Protein AF-A0A944XMH1-F1 (afdb_monomer)

Foldseek 3Di:
DDQFFAEEEDEDPDDLQQQDPDPPLPVLVVQCVVCVVVRGPWYFYDHPQKTQAISAWFKWFADPQAIEGAADDSRHHPAPLVVLLVVLCVVVVGHYYNHIDGPVCVQQTQWMWIDDPVCRITTHQHYPNRGRNPSDHDDSSVSSSVSSVVVVD

Structure (mmCIF, N/CA/C/O backbone):
data_AF-A0A944XMH1-F1
#
_entry.id   AF-A0A944XMH1-F1
#
loop_
_atom_site.group_PDB
_atom_site.id
_atom_site.type_symbol
_atom_site.label_atom_id
_atom_site.label_alt_id
_atom_site.label_comp_id
_atom_site.label_asym_id
_atom_site.label_entity_id
_atom_site.label_seq_id
_atom_site.pdbx_PDB_ins_code
_atom_site.Cartn_x
_atom_site.Cartn_y
_atom_site.Cartn_z
_atom_site.occupancy
_atom_site.B_iso_or_equiv
_atom_site.auth_seq_id
_atom_site.auth_comp_id
_atom_site.auth_asym_id
_atom_site.auth_atom_id
_atom_site.pdbx_PDB_model_num
ATOM 1 N N . LEU A 1 1 ? -12.361 15.799 2.054 1.00 62.34 1 LEU A N 1
ATOM 2 C CA . LEU A 1 1 ? -11.655 14.613 1.523 1.00 62.34 1 LEU A CA 1
ATOM 3 C C . LEU A 1 1 ? -10.472 15.106 0.711 1.00 62.34 1 LEU A C 1
ATOM 5 O O . LEU A 1 1 ? -10.648 16.052 -0.053 1.00 62.34 1 LEU A O 1
ATOM 9 N N . ILE A 1 2 ? -9.283 14.547 0.923 1.00 80.31 2 ILE A N 1
ATOM 10 C CA . ILE A 1 2 ? -8.093 14.973 0.183 1.00 80.31 2 ILE A CA 1
ATOM 11 C C . ILE A 1 2 ? -8.034 14.255 -1.165 1.00 80.31 2 ILE A C 1
ATOM 13 O O . ILE A 1 2 ? -8.493 13.118 -1.308 1.00 80.31 2 ILE A O 1
ATOM 17 N N . LYS A 1 3 ? -7.462 14.925 -2.167 1.00 81.69 3 LYS A N 1
ATOM 18 C CA . LYS A 1 3 ? -7.120 14.278 -3.432 1.00 81.69 3 LYS A CA 1
ATOM 19 C C . LYS A 1 3 ? -5.919 13.370 -3.165 1.00 81.69 3 LYS A C 1
ATOM 21 O O . LYS A 1 3 ? -4.858 13.864 -2.784 1.00 81.69 3 LYS A O 1
ATOM 26 N N . GLY A 1 4 ? -6.114 12.060 -3.292 1.00 86.25 4 GLY A N 1
ATOM 27 C CA . GLY A 1 4 ? -5.043 11.084 -3.112 1.00 86.25 4 GLY A CA 1
ATOM 28 C C . GLY A 1 4 ? -4.011 11.136 -4.236 1.00 86.25 4 GLY A C 1
ATOM 29 O O . GLY A 1 4 ? -4.062 11.983 -5.134 1.00 86.25 4 GLY A O 1
ATOM 30 N N . LYS A 1 5 ? -3.045 10.224 -4.168 1.00 96.75 5 LYS A N 1
ATOM 31 C CA . LYS A 1 5 ? -2.004 10.070 -5.185 1.00 96.75 5 LYS A CA 1
ATOM 32 C C . LYS A 1 5 ? -2.385 9.022 -6.230 1.00 96.75 5 LYS A C 1
ATOM 34 O O . LYS A 1 5 ? -3.341 8.266 -6.059 1.00 96.75 5 LYS A O 1
ATOM 39 N N . SER A 1 6 ? -1.639 9.001 -7.326 1.00 97.75 6 SER A N 1
ATOM 40 C CA . SER A 1 6 ? -1.740 7.992 -8.379 1.00 97.75 6 SER A CA 1
ATOM 41 C C . SER A 1 6 ? -0.740 6.860 -8.157 1.00 97.75 6 SER A C 1
ATOM 43 O O . SER A 1 6 ? 0.356 7.087 -7.647 1.00 97.75 6 SER A O 1
ATOM 45 N N . ALA A 1 7 ? -1.093 5.657 -8.593 1.00 98.75 7 ALA A N 1
ATOM 46 C CA . ALA A 1 7 ? -0.176 4.538 -8.752 1.00 98.75 7 ALA A CA 1
ATOM 47 C C . ALA A 1 7 ? -0.314 3.924 -10.155 1.00 98.75 7 ALA A C 1
ATOM 49 O O . ALA A 1 7 ? -1.320 4.121 -10.838 1.00 98.75 7 ALA A O 1
ATOM 50 N N . ILE A 1 8 ? 0.684 3.157 -10.574 1.00 98.81 8 ILE A N 1
ATOM 51 C CA . ILE A 1 8 ? 0.584 2.223 -11.705 1.00 98.81 8 ILE A CA 1
ATOM 52 C C . ILE A 1 8 ? 0.683 0.789 -11.185 1.00 98.81 8 ILE A C 1
ATOM 54 O O . ILE A 1 8 ? 1.149 0.578 -10.066 1.00 98.81 8 ILE A O 1
ATOM 58 N N . THR A 1 9 ? 0.261 -0.206 -11.965 1.00 98.88 9 THR A N 1
ATOM 59 C CA . THR A 1 9 ? 0.447 -1.620 -11.604 1.00 98.88 9 THR A CA 1
ATOM 60 C C . THR A 1 9 ? 1.425 -2.333 -12.518 1.00 98.88 9 THR A C 1
ATOM 62 O O . THR A 1 9 ? 1.397 -2.150 -13.734 1.00 98.88 9 THR A O 1
ATOM 65 N N . ARG A 1 10 ? 2.276 -3.196 -11.959 1.00 98.75 10 ARG A N 1
ATOM 66 C CA . ARG A 1 10 ? 3.202 -4.033 -12.736 1.00 98.75 10 ARG A CA 1
ATOM 67 C C . ARG A 1 10 ? 3.312 -5.437 -12.162 1.00 98.75 10 ARG A C 1
ATOM 69 O O . ARG A 1 10 ? 3.117 -5.657 -10.969 1.00 98.75 10 ARG A O 1
ATOM 76 N N . GLU A 1 11 ? 3.642 -6.390 -13.024 1.00 98.50 11 GLU A N 1
ATOM 77 C CA . GLU A 1 11 ? 3.977 -7.739 -12.581 1.00 98.50 11 GLU A CA 1
ATOM 78 C C . GLU A 1 11 ? 5.277 -7.723 -11.763 1.00 98.50 11 GLU A C 1
ATOM 80 O O . GLU A 1 11 ? 6.219 -7.029 -12.138 1.00 98.50 11 GLU A O 1
ATOM 85 N N . ASP A 1 12 ? 5.323 -8.465 -10.654 1.00 98.38 12 ASP A N 1
ATOM 86 C CA . ASP A 1 12 ? 6.408 -8.493 -9.669 1.00 98.38 12 ASP A CA 1
ATOM 87 C C . ASP A 1 12 ? 7.556 -9.428 -10.090 1.00 98.38 12 ASP A C 1
ATOM 89 O O . ASP A 1 12 ? 7.539 -10.637 -9.813 1.00 98.38 12 ASP A O 1
ATOM 93 N N . ILE A 1 13 ? 8.593 -8.848 -10.696 1.00 97.62 13 ILE A N 1
ATOM 94 C CA . ILE A 1 13 ? 9.808 -9.538 -11.155 1.00 97.62 13 ILE A CA 1
ATOM 95 C C . ILE A 1 13 ? 10.874 -9.670 -10.058 1.00 97.62 13 ILE A C 1
ATOM 97 O O . ILE A 1 13 ? 11.968 -10.178 -10.313 1.00 97.62 13 ILE A O 1
ATOM 101 N N . ARG A 1 14 ? 10.608 -9.188 -8.835 1.00 98.06 14 ARG A N 1
ATOM 102 C CA . ARG A 1 14 ? 11.578 -9.256 -7.734 1.00 98.06 14 ARG A CA 1
ATOM 103 C C . ARG A 1 14 ? 11.795 -10.704 -7.303 1.00 98.06 14 ARG A C 1
ATOM 105 O O . ARG A 1 14 ? 10.930 -11.570 -7.443 1.00 98.06 14 ARG A O 1
ATOM 112 N N . TRP A 1 15 ? 12.946 -10.957 -6.694 1.00 95.56 15 TRP A N 1
ATOM 113 C CA . TRP A 1 15 ? 13.273 -12.245 -6.083 1.00 95.56 15 TRP A CA 1
ATOM 114 C C . TRP A 1 15 ? 12.252 -12.705 -5.017 1.00 95.56 15 TRP A C 1
ATOM 116 O O . TRP A 1 15 ? 11.459 -11.925 -4.495 1.00 95.56 15 TRP A O 1
ATOM 126 N N . LEU A 1 16 ? 12.294 -13.985 -4.635 1.00 94.94 16 LEU A N 1
ATOM 127 C CA . LEU A 1 16 ? 11.353 -14.599 -3.678 1.00 94.94 16 LEU A CA 1
ATOM 128 C C . LEU A 1 16 ? 11.749 -14.410 -2.196 1.00 94.94 16 LEU A C 1
ATOM 130 O O . LEU A 1 16 ? 11.485 -15.278 -1.361 1.00 94.94 16 LEU A O 1
ATOM 134 N N . LYS A 1 17 ? 12.447 -13.315 -1.873 1.00 96.00 17 LYS A N 1
ATOM 135 C CA . LYS A 1 17 ? 12.956 -12.993 -0.524 1.00 96.00 17 LYS A CA 1
ATOM 136 C C . LYS A 1 17 ? 12.655 -11.540 -0.132 1.00 96.00 17 LYS A C 1
ATOM 138 O O . LYS A 1 17 ? 13.434 -10.913 0.583 1.00 96.00 17 LYS A O 1
ATOM 143 N N . SER A 1 18 ? 11.524 -10.999 -0.588 1.00 96.25 18 SER A N 1
ATOM 144 C CA . SER A 1 18 ? 11.082 -9.621 -0.302 1.00 96.25 18 SER A CA 1
ATOM 145 C C . SER A 1 18 ? 10.840 -9.355 1.189 1.00 96.25 18 SER A C 1
ATOM 147 O O . SER A 1 18 ? 10.845 -8.207 1.620 1.00 96.25 18 SER A O 1
ATOM 149 N N . ASN A 1 19 ? 10.708 -10.404 2.004 1.00 96.88 19 ASN A N 1
ATOM 150 C CA . ASN A 1 19 ? 10.660 -10.294 3.461 1.00 96.88 19 ASN A CA 1
ATOM 151 C C . ASN A 1 19 ? 11.987 -9.857 4.104 1.00 96.88 19 ASN A C 1
ATOM 153 O O . ASN A 1 19 ? 11.999 -9.510 5.285 1.00 96.88 19 ASN A O 1
ATOM 157 N N . THR A 1 20 ? 13.088 -9.862 3.352 1.00 97.25 20 THR A N 1
ATOM 158 C CA . THR A 1 20 ? 14.388 -9.353 3.792 1.00 97.25 20 THR A CA 1
ATOM 159 C C . THR A 1 20 ? 14.614 -7.958 3.224 1.00 97.25 20 THR A C 1
ATOM 161 O O . THR A 1 20 ? 14.623 -7.762 2.008 1.00 97.25 20 THR A O 1
ATOM 164 N N . LYS A 1 21 ? 14.890 -6.981 4.095 1.00 96.19 21 LYS A N 1
ATOM 165 C CA . LYS A 1 21 ? 15.264 -5.623 3.678 1.00 96.19 21 LYS A CA 1
ATOM 166 C C . LYS A 1 21 ? 16.721 -5.589 3.192 1.00 96.19 21 LYS A C 1
ATOM 168 O O . LYS A 1 21 ? 17.617 -5.180 3.923 1.00 96.19 21 LYS A O 1
ATOM 173 N N . ALA A 1 22 ? 16.953 -6.073 1.976 1.00 96.94 22 ALA A N 1
ATOM 174 C CA . ALA A 1 22 ? 18.268 -6.117 1.340 1.00 96.94 22 ALA A CA 1
ATOM 175 C C . ALA A 1 22 ? 18.558 -4.859 0.501 1.00 96.94 22 ALA A C 1
ATOM 177 O O . ALA A 1 22 ? 17.659 -4.080 0.186 1.00 96.94 22 ALA A O 1
ATOM 178 N N . THR A 1 23 ? 19.819 -4.689 0.099 1.00 97.50 23 THR A N 1
ATOM 179 C CA . THR A 1 23 ? 20.272 -3.625 -0.816 1.00 97.50 23 THR A CA 1
ATOM 180 C C . THR A 1 23 ? 20.245 -4.037 -2.293 1.00 97.50 23 THR A C 1
ATOM 182 O O . THR A 1 23 ? 20.500 -3.208 -3.163 1.00 97.50 23 THR A O 1
ATOM 185 N N . SER A 1 24 ? 19.885 -5.287 -2.605 1.00 97.00 24 SER A N 1
ATOM 186 C CA . SER A 1 24 ? 19.662 -5.795 -3.968 1.00 97.00 24 SER A CA 1
ATOM 187 C C . SER A 1 24 ? 18.357 -5.249 -4.574 1.00 97.00 24 SER A C 1
ATOM 189 O O . SER A 1 24 ? 17.419 -5.995 -4.839 1.00 97.00 24 SER A O 1
ATOM 191 N N . LEU A 1 25 ? 18.285 -3.930 -4.763 1.00 97.75 25 LEU A N 1
ATOM 192 C CA . LEU A 1 25 ? 17.054 -3.180 -5.046 1.00 97.75 25 LEU A CA 1
ATOM 193 C C . LEU A 1 25 ? 16.844 -2.832 -6.527 1.00 97.75 25 LEU A C 1
ATOM 195 O O . LEU A 1 25 ? 15.991 -2.004 -6.822 1.00 97.75 25 LEU A O 1
ATOM 199 N N . LEU A 1 26 ? 17.574 -3.446 -7.468 1.00 98.38 26 LEU A N 1
ATOM 200 C CA . LEU A 1 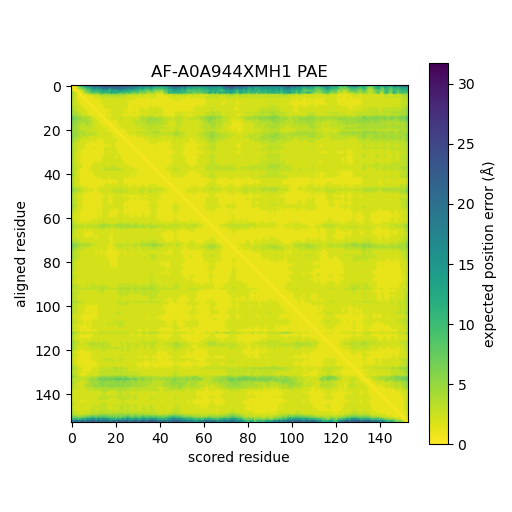26 ? 17.498 -3.084 -8.895 1.00 98.38 26 LEU A CA 1
ATOM 201 C C . LEU A 1 26 ? 16.055 -3.068 -9.425 1.00 98.38 26 LEU A C 1
ATOM 203 O O . LEU A 1 26 ? 15.625 -2.072 -9.997 1.00 98.38 26 LEU A O 1
ATOM 207 N N . ALA A 1 27 ? 15.289 -4.136 -9.186 1.00 98.19 27 ALA A N 1
ATOM 208 C CA . ALA A 1 27 ? 13.893 -4.205 -9.615 1.00 98.19 27 ALA A CA 1
ATOM 209 C C . ALA A 1 27 ? 13.023 -3.130 -8.934 1.00 98.19 27 ALA A C 1
ATOM 211 O O . ALA A 1 27 ? 12.245 -2.461 -9.605 1.00 98.19 27 ALA A O 1
ATOM 212 N N . ASN A 1 28 ? 13.198 -2.890 -7.628 1.00 98.69 28 ASN A N 1
ATOM 213 C CA . ASN A 1 28 ? 12.503 -1.811 -6.917 1.00 98.69 28 ASN A CA 1
ATOM 214 C C . ASN A 1 28 ? 12.820 -0.431 -7.522 1.00 98.69 28 ASN A C 1
ATOM 216 O O . ASN A 1 28 ? 11.921 0.388 -7.683 1.00 98.69 28 ASN A O 1
ATOM 220 N N . THR A 1 29 ? 14.082 -0.181 -7.884 1.00 98.50 29 THR A N 1
ATOM 221 C CA . THR A 1 29 ? 14.519 1.068 -8.520 1.00 98.50 29 THR A CA 1
ATOM 222 C C . THR A 1 29 ? 13.913 1.245 -9.910 1.00 98.50 29 THR A C 1
ATOM 224 O O . THR A 1 29 ? 13.471 2.347 -10.220 1.00 98.50 29 THR A O 1
ATOM 227 N N . LEU A 1 30 ? 13.836 0.183 -10.720 1.00 98.75 30 LEU A N 1
ATOM 228 C CA . LEU A 1 30 ? 13.173 0.228 -12.030 1.00 98.75 30 LEU A CA 1
ATOM 229 C C . LEU A 1 30 ? 11.693 0.609 -11.892 1.00 98.75 30 LEU A C 1
ATOM 231 O O . LEU A 1 30 ? 11.229 1.514 -12.577 1.00 98.75 30 LEU A O 1
ATOM 235 N N . TYR A 1 31 ? 10.978 -0.001 -10.945 1.00 98.75 31 TYR A N 1
ATOM 236 C CA . TYR A 1 31 ? 9.578 0.340 -10.687 1.00 98.75 31 TYR A CA 1
ATOM 237 C C . TYR A 1 31 ? 9.379 1.768 -10.180 1.00 98.75 31 TYR A C 1
ATOM 239 O O . TYR A 1 31 ? 8.415 2.423 -10.572 1.00 98.75 31 TYR A O 1
ATOM 247 N N . ALA A 1 32 ? 10.265 2.259 -9.311 1.00 98.56 32 ALA A N 1
ATOM 248 C CA . ALA A 1 32 ? 10.199 3.634 -8.823 1.00 98.56 32 ALA A CA 1
ATOM 249 C C . ALA A 1 32 ? 10.466 4.649 -9.949 1.00 98.56 32 ALA A C 1
ATOM 251 O O . ALA A 1 32 ? 9.827 5.701 -10.003 1.00 98.56 32 ALA A O 1
ATOM 252 N N . GLN A 1 33 ? 11.390 4.327 -10.858 1.00 98.75 33 GLN A N 1
ATOM 253 C CA . GLN A 1 33 ? 11.662 5.137 -12.042 1.00 98.75 33 GLN A CA 1
ATOM 254 C C . GLN A 1 33 ? 10.453 5.161 -12.986 1.00 98.75 33 GLN A C 1
ATOM 256 O O . GLN A 1 33 ? 10.039 6.236 -13.410 1.00 98.75 33 GLN A O 1
ATOM 261 N N . GLU A 1 34 ? 9.837 4.008 -13.247 1.00 98.69 34 GLU A N 1
ATOM 262 C CA . GLU A 1 34 ? 8.661 3.913 -14.115 1.00 98.69 34 GLU A CA 1
ATOM 263 C C . GLU A 1 34 ? 7.443 4.660 -13.542 1.00 98.69 34 GLU A C 1
ATOM 265 O O . GLU A 1 34 ? 6.738 5.361 -14.275 1.00 98.69 34 GLU A O 1
ATOM 270 N N . ALA A 1 35 ? 7.222 4.583 -12.222 1.00 98.62 35 ALA A N 1
ATOM 271 C CA . ALA A 1 35 ? 6.202 5.386 -11.547 1.00 98.62 35 ALA A CA 1
ATOM 272 C C . ALA A 1 35 ? 6.444 6.881 -11.786 1.00 98.62 35 ALA A C 1
ATOM 274 O O . ALA A 1 35 ? 5.536 7.599 -12.201 1.00 98.62 35 ALA A O 1
ATOM 275 N N . LYS A 1 36 ? 7.687 7.342 -11.600 1.00 98.31 36 LYS A N 1
ATOM 276 C CA . LYS A 1 36 ? 8.068 8.741 -11.814 1.00 98.31 36 LYS A CA 1
ATOM 277 C C . LYS A 1 36 ? 7.824 9.191 -13.255 1.00 98.31 36 LYS A C 1
ATOM 279 O O . LYS A 1 36 ? 7.266 10.265 -13.463 1.00 98.31 36 LYS A O 1
ATOM 284 N N . GLU A 1 37 ? 8.213 8.382 -14.235 1.00 98.50 37 GLU A N 1
ATOM 285 C CA . GLU A 1 37 ? 7.987 8.655 -15.663 1.00 98.50 37 GLU A CA 1
ATOM 286 C C . GLU A 1 37 ? 6.493 8.704 -16.014 1.00 98.50 37 GLU A C 1
ATOM 288 O O . GLU A 1 37 ? 6.079 9.494 -16.861 1.00 98.50 37 GLU A O 1
ATOM 293 N N . SER A 1 38 ? 5.673 7.936 -15.295 1.00 97.81 38 SER A N 1
ATOM 294 C CA . SER A 1 38 ? 4.212 7.907 -15.436 1.00 97.81 38 SER A CA 1
ATOM 295 C C . SER A 1 38 ? 3.484 8.961 -14.585 1.00 97.81 38 SER A C 1
ATOM 297 O O . SER A 1 38 ? 2.2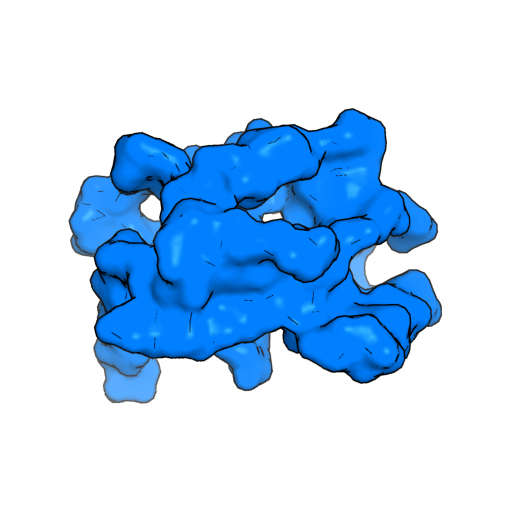56 8.958 -14.527 1.00 97.81 38 SER A O 1
ATOM 299 N N . ASN A 1 39 ? 4.203 9.865 -13.904 1.00 97.25 39 ASN A N 1
ATOM 300 C CA . ASN A 1 39 ? 3.639 10.812 -12.926 1.00 97.25 39 ASN A CA 1
ATOM 301 C C . ASN A 1 39 ? 2.788 10.128 -11.832 1.00 97.25 39 ASN A C 1
ATOM 303 O O . ASN A 1 39 ? 1.759 10.649 -11.388 1.00 97.25 39 ASN A O 1
ATOM 307 N N . ALA A 1 40 ? 3.218 8.944 -11.409 1.00 98.31 40 ALA A N 1
ATOM 308 C CA . ALA A 1 40 ? 2.655 8.174 -10.315 1.00 98.31 40 ALA A CA 1
ATOM 309 C C . ALA A 1 40 ? 3.549 8.253 -9.071 1.00 98.31 40 ALA A C 1
ATOM 311 O O . ALA A 1 40 ? 4.768 8.392 -9.152 1.00 98.31 40 ALA A O 1
ATOM 312 N N . GLU A 1 41 ? 2.926 8.163 -7.901 1.00 98.12 41 GLU A N 1
ATOM 313 C CA . GLU A 1 41 ? 3.619 8.113 -6.613 1.00 98.12 41 GLU A CA 1
ATOM 314 C C . GLU A 1 41 ? 4.252 6.740 -6.366 1.00 98.12 41 GLU A C 1
ATOM 316 O O . GLU A 1 41 ? 5.271 6.644 -5.680 1.00 98.12 41 GLU A O 1
ATOM 321 N N . GLU A 1 42 ? 3.640 5.682 -6.908 1.00 98.38 42 GLU A N 1
ATOM 322 C CA . GLU A 1 42 ? 4.058 4.307 -6.668 1.00 98.38 42 GLU A CA 1
ATOM 323 C C . GLU A 1 42 ? 3.725 3.342 -7.824 1.00 98.38 42 GLU A C 1
ATOM 325 O O . GLU A 1 42 ? 2.804 3.582 -8.603 1.00 98.38 42 GLU A O 1
ATOM 330 N N . THR A 1 43 ? 4.433 2.212 -7.883 1.00 98.88 43 THR A N 1
ATOM 331 C CA . THR A 1 43 ? 4.110 1.028 -8.683 1.00 98.88 43 THR A CA 1
ATOM 332 C C . THR A 1 43 ? 3.657 -0.143 -7.799 1.00 98.88 43 THR A C 1
ATOM 334 O O . THR A 1 43 ? 4.471 -0.876 -7.231 1.00 98.88 43 THR A O 1
ATOM 337 N N . ILE A 1 44 ? 2.346 -0.383 -7.745 1.00 98.88 44 ILE A N 1
ATOM 338 C CA . ILE A 1 44 ? 1.749 -1.526 -7.044 1.00 98.88 44 ILE A CA 1
ATOM 339 C C . ILE A 1 44 ? 2.052 -2.820 -7.808 1.00 98.88 44 ILE A C 1
ATOM 341 O O . ILE A 1 44 ? 1.760 -2.955 -8.997 1.00 98.88 44 ILE A O 1
ATOM 345 N N . LEU A 1 45 ? 2.621 -3.798 -7.112 1.00 98.88 45 LEU A N 1
ATOM 346 C CA . LEU A 1 45 ? 3.106 -5.034 -7.707 1.00 98.88 45 LEU A CA 1
ATOM 347 C C . LEU A 1 45 ? 2.114 -6.178 -7.518 1.00 98.88 45 LEU A C 1
ATOM 349 O O . LEU A 1 45 ? 1.444 -6.296 -6.489 1.00 98.88 45 LEU A O 1
ATOM 353 N N . TYR A 1 46 ? 2.045 -7.057 -8.513 1.00 98.75 46 TYR A N 1
ATOM 354 C CA . TYR A 1 46 ? 1.260 -8.283 -8.438 1.00 98.75 46 TYR A CA 1
ATOM 355 C C . TYR A 1 46 ? 2.008 -9.475 -9.034 1.00 98.75 46 TYR A C 1
ATOM 357 O O . TYR A 1 46 ? 2.798 -9.339 -9.958 1.00 98.75 46 TYR A O 1
ATOM 365 N N . ARG A 1 47 ? 1.727 -10.681 -8.544 1.00 97.88 47 ARG A N 1
ATOM 366 C CA . ARG A 1 47 ? 2.264 -11.942 -9.067 1.00 97.88 47 ARG A CA 1
ATOM 367 C C . ARG A 1 47 ? 1.130 -12.934 -9.249 1.00 97.88 47 ARG A C 1
ATOM 369 O O . ARG A 1 47 ? 0.370 -13.163 -8.312 1.00 97.88 47 ARG A O 1
ATOM 376 N N . ASN A 1 48 ? 1.011 -13.526 -10.438 1.00 96.44 48 ASN A N 1
ATOM 377 C CA . ASN A 1 48 ? -0.091 -14.437 -10.780 1.00 96.44 48 ASN A CA 1
ATOM 378 C C . ASN A 1 48 ? -1.474 -13.827 -10.464 1.00 96.44 48 ASN A C 1
ATOM 380 O O . ASN A 1 48 ? -2.335 -14.476 -9.878 1.00 96.44 48 ASN A O 1
ATOM 384 N N . GLY A 1 49 ? -1.648 -12.537 -10.770 1.00 97.88 49 GLY A N 1
ATOM 385 C CA . GLY A 1 49 ? -2.881 -11.789 -10.501 1.00 97.88 49 GLY A CA 1
ATOM 386 C C . GLY A 1 49 ? -3.133 -11.412 -9.034 1.00 97.88 49 GLY A C 1
ATOM 387 O O . GLY A 1 49 ? -4.114 -10.721 -8.772 1.00 97.88 49 GLY A O 1
ATOM 388 N N . ILE A 1 50 ? -2.271 -11.808 -8.091 1.00 98.69 50 ILE A N 1
ATOM 389 C CA . ILE A 1 50 ? -2.370 -11.472 -6.662 1.00 98.69 50 ILE A CA 1
ATOM 390 C C . ILE A 1 50 ? -1.467 -10.288 -6.337 1.00 98.69 50 ILE A C 1
ATOM 392 O O . ILE A 1 50 ? -0.273 -10.333 -6.626 1.00 98.69 50 ILE A O 1
ATOM 396 N N . VAL A 1 51 ? -2.013 -9.253 -5.702 1.00 98.81 51 VAL A N 1
ATOM 397 C CA . VAL A 1 51 ? -1.240 -8.085 -5.260 1.00 98.81 51 VAL A CA 1
ATOM 398 C C . VAL A 1 51 ? -0.299 -8.490 -4.131 1.00 98.81 51 VAL A C 1
ATOM 400 O O . VAL A 1 51 ? -0.729 -9.141 -3.183 1.00 98.81 51 VAL A O 1
ATOM 403 N N . THR A 1 52 ? 0.977 -8.113 -4.220 1.00 98.69 52 THR A N 1
ATOM 404 C CA . THR A 1 52 ? 1.969 -8.347 -3.161 1.00 98.69 52 THR A CA 1
ATOM 405 C C . THR A 1 52 ? 2.125 -7.088 -2.311 1.00 98.69 52 THR A C 1
ATOM 407 O O . THR A 1 52 ? 1.519 -6.956 -1.250 1.00 98.69 52 THR A O 1
ATOM 410 N N . GLU A 1 53 ? 2.925 -6.144 -2.787 1.00 98.69 53 GLU A N 1
ATOM 411 C CA . GLU A 1 53 ? 3.170 -4.842 -2.180 1.00 98.69 53 GLU A CA 1
ATOM 412 C C . GLU A 1 53 ? 3.542 -3.830 -3.273 1.00 98.69 53 GLU A C 1
ATOM 414 O O . GLU A 1 53 ? 3.439 -4.113 -4.459 1.00 98.69 53 GLU A O 1
ATOM 419 N N . ALA A 1 54 ? 3.960 -2.641 -2.879 1.00 98.75 54 ALA A N 1
ATOM 420 C CA . ALA A 1 54 ? 4.421 -1.576 -3.751 1.00 98.75 54 ALA A CA 1
ATOM 421 C C . ALA A 1 54 ? 5.966 -1.622 -3.878 1.00 98.75 54 ALA A C 1
ATOM 423 O O . ALA A 1 54 ? 6.639 -2.287 -3.086 1.00 98.75 54 ALA A O 1
ATOM 424 N N . SER A 1 55 ? 6.574 -0.897 -4.822 1.00 98.50 55 SER A N 1
ATOM 425 C CA . SER A 1 55 ? 8.036 -0.865 -5.025 1.00 98.50 55 SER A CA 1
ATOM 426 C C . SER A 1 55 ? 8.816 -0.530 -3.744 1.00 98.50 55 SER A C 1
ATOM 428 O O . SER A 1 55 ? 9.920 -1.038 -3.526 1.00 98.50 55 SER A O 1
ATOM 430 N N . SER A 1 56 ? 8.232 0.304 -2.876 1.00 98.44 56 SER A N 1
ATOM 431 C CA . SER A 1 56 ? 8.839 0.778 -1.626 1.00 98.44 56 SER A CA 1
ATOM 432 C C . SER A 1 56 ? 7.835 0.951 -0.477 1.00 98.44 56 SER A C 1
ATOM 434 O O . SER A 1 56 ? 8.083 1.710 0.463 1.00 98.44 56 SER A O 1
ATOM 436 N N . SER A 1 57 ? 6.664 0.315 -0.545 1.00 98.81 57 SER A N 1
ATOM 437 C CA . SER A 1 57 ? 5.572 0.491 0.430 1.00 98.81 57 SER A CA 1
ATOM 438 C C . SER A 1 57 ? 4.715 -0.772 0.531 1.00 98.81 57 SER A C 1
ATOM 440 O O . SER A 1 57 ? 4.689 -1.566 -0.400 1.00 98.81 57 SER A O 1
ATOM 442 N N . ASN A 1 58 ? 3.995 -0.971 1.635 1.00 98.88 58 ASN A N 1
ATOM 443 C CA . ASN A 1 58 ? 2.943 -1.995 1.697 1.00 98.88 58 ASN A CA 1
ATOM 444 C C . ASN A 1 58 ? 1.631 -1.448 1.123 1.00 98.88 58 ASN A C 1
ATOM 446 O O . ASN A 1 58 ? 1.449 -0.234 1.102 1.00 98.88 58 ASN A O 1
ATOM 450 N N . VAL A 1 59 ? 0.735 -2.334 0.681 1.00 98.88 59 VAL A N 1
ATOM 451 C CA . VAL A 1 59 ? -0.553 -1.979 0.061 1.00 98.88 59 VAL A CA 1
ATOM 452 C C . VAL A 1 59 ? -1.705 -2.463 0.937 1.00 98.88 59 VAL A C 1
ATOM 454 O O . VAL A 1 59 ? -1.663 -3.566 1.493 1.00 98.88 59 VAL A O 1
ATOM 457 N N . PHE A 1 60 ? -2.728 -1.625 1.036 1.00 98.94 60 PHE A N 1
ATOM 458 C CA . PHE A 1 60 ? -3.983 -1.883 1.722 1.00 98.94 60 PHE A CA 1
ATOM 459 C C . PHE A 1 60 ? -5.149 -1.587 0.786 1.00 98.94 60 PHE A C 1
ATOM 461 O O . PHE A 1 60 ? -5.073 -0.648 -0.010 1.00 98.94 60 PHE A O 1
ATOM 468 N N . ILE A 1 61 ? -6.233 -2.346 0.924 1.00 98.88 61 ILE A N 1
ATOM 469 C CA . ILE A 1 61 ? -7.522 -2.018 0.311 1.00 98.88 61 ILE A CA 1
ATOM 470 C C . ILE A 1 61 ? -8.614 -2.028 1.374 1.00 98.88 61 ILE A C 1
ATOM 472 O O . ILE A 1 61 ? -8.553 -2.813 2.319 1.00 98.88 61 ILE A O 1
ATOM 476 N N . VAL A 1 62 ? -9.626 -1.187 1.206 1.00 98.81 62 VAL A N 1
ATOM 477 C CA . VAL A 1 62 ? -10.876 -1.270 1.963 1.00 98.81 62 VAL A CA 1
ATOM 478 C C . VAL A 1 62 ? -11.957 -1.793 1.044 1.00 98.81 62 VAL A C 1
ATOM 480 O O . VAL A 1 62 ? -12.128 -1.292 -0.070 1.00 98.81 62 VAL A O 1
ATOM 483 N N . LYS A 1 63 ? -12.703 -2.780 1.529 1.00 98.25 63 LYS A N 1
ATOM 484 C CA . LYS A 1 63 ? -13.927 -3.235 0.884 1.00 98.25 63 LYS A CA 1
ATOM 485 C C . LYS A 1 63 ? -14.979 -3.518 1.940 1.00 98.25 63 LYS A C 1
ATOM 487 O O . LYS A 1 63 ? -14.700 -4.263 2.877 1.00 98.25 63 LYS A O 1
ATOM 492 N N . GLU A 1 64 ? -16.154 -2.908 1.801 1.00 96.88 64 GLU A N 1
ATOM 493 C CA . GLU A 1 64 ? -17.293 -3.103 2.710 1.00 96.88 64 GLU A CA 1
ATOM 494 C C . GLU A 1 64 ? -16.905 -2.886 4.187 1.00 96.88 64 GLU A C 1
ATOM 496 O O . GLU A 1 64 ? -17.181 -3.707 5.056 1.00 96.88 64 GLU A O 1
ATOM 501 N N . ASN A 1 65 ? -16.223 -1.769 4.471 1.00 97.00 65 ASN A N 1
ATOM 502 C CA . ASN A 1 65 ? -15.711 -1.383 5.799 1.00 97.00 65 ASN A CA 1
ATOM 503 C C . ASN A 1 65 ? -14.662 -2.327 6.424 1.00 97.00 65 ASN A C 1
ATOM 505 O O . ASN A 1 65 ? -14.257 -2.104 7.566 1.00 97.00 65 ASN A O 1
ATOM 509 N N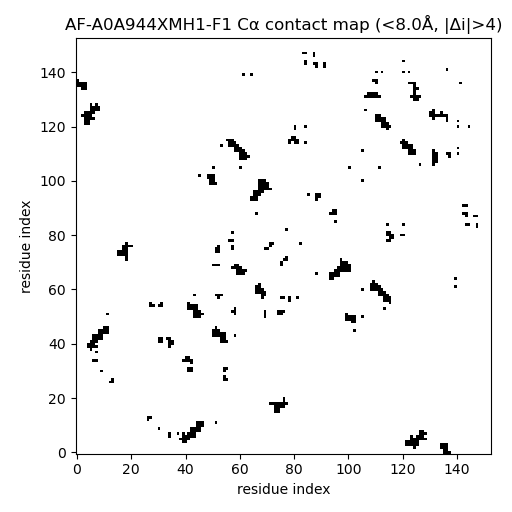 . CYS A 1 66 ? -14.179 -3.337 5.698 1.00 98.62 66 CYS A N 1
ATOM 510 C CA . CYS A 1 66 ? -13.087 -4.202 6.135 1.00 98.62 66 CYS A CA 1
ATOM 511 C C . CYS A 1 66 ? -11.771 -3.800 5.451 1.00 98.62 66 CYS A C 1
ATOM 513 O O . CYS A 1 66 ? -11.729 -3.552 4.243 1.00 98.62 66 CYS A O 1
ATOM 515 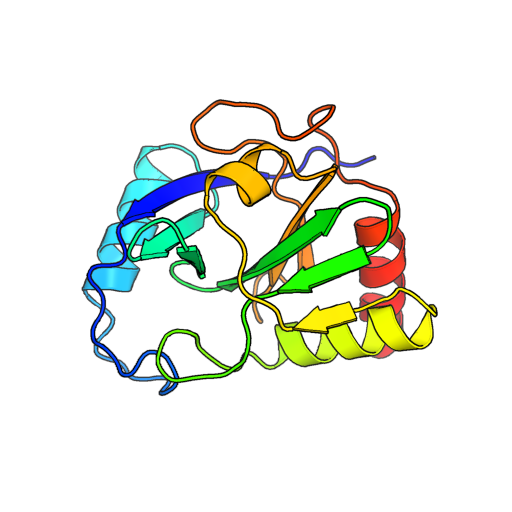N N . LEU A 1 67 ? -10.694 -3.729 6.237 1.00 98.81 67 LEU A N 1
ATOM 516 C CA . LEU A 1 67 ? -9.342 -3.429 5.780 1.00 98.81 67 LEU A CA 1
ATOM 517 C C . LEU A 1 67 ? -8.599 -4.723 5.440 1.00 98.81 67 LEU A C 1
ATOM 519 O O . LEU A 1 67 ? -8.378 -5.569 6.305 1.00 98.81 67 LEU A O 1
ATOM 523 N N . TYR A 1 68 ? -8.128 -4.838 4.204 1.00 98.88 68 TYR A N 1
ATOM 524 C CA . TYR A 1 68 ? -7.349 -5.973 3.724 1.00 98.88 68 TYR A CA 1
ATOM 525 C C . TYR A 1 68 ? -5.906 -5.562 3.438 1.00 98.88 68 TYR A C 1
ATOM 527 O O . TYR A 1 68 ? -5.636 -4.480 2.913 1.00 98.88 68 TYR A O 1
ATOM 535 N N . THR A 1 69 ? -4.959 -6.445 3.737 1.00 98.88 69 THR A N 1
ATOM 536 C CA . THR A 1 69 ? -3.560 -6.313 3.308 1.00 98.88 69 THR A CA 1
ATOM 537 C C . THR A 1 69 ? -2.931 -7.690 3.135 1.00 98.88 69 THR A C 1
ATOM 539 O O . THR A 1 69 ? -3.294 -8.629 3.839 1.00 98.88 69 THR A O 1
ATOM 542 N N . HIS A 1 70 ? -1.967 -7.829 2.224 1.00 98.75 70 HIS A N 1
ATOM 543 C CA . HIS A 1 70 ? -1.343 -9.124 1.964 1.00 98.75 70 HIS A CA 1
ATOM 544 C C . HIS A 1 70 ? -0.703 -9.695 3.255 1.00 98.75 70 HIS A C 1
ATOM 546 O O . HIS A 1 70 ? -0.064 -8.946 4.010 1.00 98.75 70 HIS A O 1
ATOM 552 N N . PRO A 1 71 ? -0.829 -11.011 3.532 1.00 98.50 71 PRO A N 1
ATOM 553 C CA . PRO A 1 71 ? -0.212 -11.638 4.698 1.00 98.50 71 PRO A CA 1
ATOM 554 C C . PRO A 1 71 ? 1.312 -11.532 4.656 1.00 98.50 71 PRO A C 1
ATOM 556 O O . PRO A 1 71 ? 1.932 -11.607 3.589 1.00 98.50 71 PRO A O 1
ATOM 559 N N . LYS A 1 72 ? 1.940 -11.421 5.830 1.00 98.25 72 LYS A N 1
ATOM 560 C CA . LYS A 1 72 ? 3.401 -11.505 5.942 1.00 98.25 72 LYS A CA 1
ATOM 561 C C . LYS A 1 72 ? 3.894 -12.844 5.395 1.00 98.25 72 LYS A C 1
ATOM 563 O O . LYS A 1 72 ? 3.296 -13.894 5.612 1.00 98.25 72 LYS A O 1
ATOM 568 N N . GLY A 1 73 ? 5.006 -12.799 4.678 1.00 96.06 73 GLY A N 1
ATOM 569 C CA . GLY A 1 73 ? 5.581 -13.959 4.015 1.00 96.06 73 GLY A CA 1
ATOM 570 C C . GLY A 1 73 ? 6.664 -13.530 3.031 1.00 96.06 73 GLY A C 1
ATOM 571 O O . GLY A 1 73 ? 6.968 -12.345 2.948 1.00 96.06 73 GLY A O 1
ATOM 572 N N . PRO A 1 74 ? 7.233 -14.457 2.247 1.00 96.06 74 PRO A N 1
ATOM 573 C CA . PRO A 1 74 ? 8.398 -14.185 1.399 1.00 96.06 74 PRO A CA 1
ATOM 574 C C . PRO A 1 74 ? 8.171 -13.139 0.293 1.00 96.06 74 PRO A C 1
ATOM 576 O O . PRO A 1 74 ? 9.138 -12.639 -0.274 1.00 96.06 74 PRO A O 1
ATOM 579 N N . ASN A 1 75 ? 6.914 -12.811 -0.021 1.00 96.12 75 ASN A N 1
ATOM 580 C CA . ASN A 1 75 ? 6.550 -11.933 -1.136 1.00 96.12 75 ASN A CA 1
ATOM 581 C C . ASN A 1 75 ? 6.385 -10.456 -0.753 1.00 96.12 75 ASN A C 1
ATOM 583 O O . ASN A 1 75 ? 6.259 -9.631 -1.653 1.00 96.12 75 ASN A O 1
ATOM 587 N N . ILE A 1 76 ? 6.386 -10.120 0.541 1.00 98.38 76 ILE A N 1
ATOM 588 C CA . ILE A 1 76 ? 6.256 -8.734 1.007 1.00 98.38 76 ILE A CA 1
ATOM 589 C C . ILE A 1 76 ? 7.245 -8.441 2.129 1.00 98.38 76 ILE A C 1
ATOM 591 O O . ILE A 1 76 ? 7.597 -9.336 2.903 1.00 98.38 76 ILE A O 1
ATOM 595 N N . LEU A 1 77 ? 7.638 -7.181 2.272 1.00 98.62 77 LEU A N 1
ATOM 596 C CA . LEU A 1 77 ? 8.386 -6.729 3.432 1.00 98.62 77 LEU A CA 1
ATOM 597 C C . LEU A 1 77 ? 7.432 -6.557 4.632 1.00 98.62 77 LEU A C 1
ATOM 599 O O . LEU A 1 77 ? 6.402 -5.891 4.492 1.00 98.62 77 LEU A O 1
ATOM 603 N N . PRO A 1 78 ? 7.747 -7.094 5.829 1.00 98.06 78 PRO A N 1
ATOM 604 C CA . PRO A 1 78 ? 6.955 -6.852 7.036 1.00 98.06 78 PRO A CA 1
ATOM 605 C C . PRO A 1 78 ? 7.205 -5.426 7.560 1.00 98.06 78 PRO A C 1
ATOM 607 O O . PRO A 1 78 ? 7.993 -5.215 8.479 1.00 98.06 78 PRO A O 1
ATOM 610 N N . GLY A 1 79 ? 6.589 -4.427 6.923 1.00 98.44 79 GLY A N 1
ATOM 611 C CA . GLY A 1 79 ? 6.812 -3.017 7.231 1.00 98.44 79 GLY A CA 1
ATOM 612 C C . GLY A 1 79 ? 6.346 -2.613 8.632 1.00 98.44 79 GLY A C 1
ATOM 613 O O . GLY A 1 79 ? 5.267 -2.988 9.080 1.00 98.44 79 GLY A O 1
ATOM 614 N N . ILE A 1 80 ? 7.129 -1.768 9.305 1.00 98.31 80 ILE A N 1
ATOM 615 C CA . ILE A 1 80 ? 6.778 -1.248 10.638 1.00 98.31 80 ILE A CA 1
ATOM 616 C C . ILE A 1 80 ? 5.565 -0.310 10.568 1.00 98.31 80 ILE A C 1
ATOM 618 O O . ILE A 1 80 ? 4.645 -0.430 11.371 1.00 98.31 80 ILE A O 1
ATOM 622 N N . THR A 1 81 ? 5.506 0.578 9.566 1.00 98.44 81 THR A N 1
ATOM 623 C CA . THR A 1 81 ? 4.342 1.462 9.361 1.00 98.44 81 THR A CA 1
ATOM 624 C C . THR A 1 81 ? 3.073 0.672 9.035 1.00 98.44 81 THR A C 1
ATOM 626 O O . THR A 1 81 ? 1.994 1.057 9.471 1.00 98.44 81 THR A O 1
ATOM 629 N N . ARG A 1 82 ? 3.196 -0.464 8.332 1.00 98.62 82 ARG A N 1
ATOM 630 C CA . ARG A 1 82 ? 2.080 -1.388 8.083 1.00 98.62 82 ARG A CA 1
ATOM 631 C C . ARG A 1 82 ? 1.519 -1.926 9.397 1.00 98.62 82 ARG A C 1
ATOM 633 O O . ARG A 1 82 ? 0.313 -1.883 9.605 1.00 98.62 82 ARG A O 1
ATOM 640 N N . ASP A 1 83 ? 2.382 -2.408 10.286 1.00 98.50 83 ASP A N 1
ATOM 641 C CA . ASP A 1 83 ? 1.953 -2.937 11.584 1.00 98.50 83 ASP A CA 1
ATOM 642 C C . ASP A 1 83 ? 1.330 -1.847 12.472 1.00 98.50 83 ASP A C 1
ATOM 644 O O . ASP A 1 83 ? 0.325 -2.093 13.145 1.00 98.50 83 ASP A O 1
ATOM 648 N N . ALA A 1 84 ? 1.863 -0.623 12.420 1.00 98.31 84 ALA A N 1
ATOM 649 C CA . ALA A 1 84 ? 1.267 0.529 13.092 1.00 98.31 84 ALA A CA 1
ATOM 650 C C . ALA A 1 84 ? -0.130 0.862 12.533 1.00 98.31 84 ALA A C 1
ATOM 652 O O . ALA A 1 84 ? -1.064 1.043 13.312 1.00 98.31 84 ALA A O 1
ATOM 653 N N . ALA A 1 85 ? -0.304 0.866 11.206 1.00 98.44 85 ALA A N 1
ATOM 654 C CA . ALA A 1 85 ? -1.597 1.089 10.557 1.00 98.44 85 ALA A CA 1
ATOM 655 C C . ALA A 1 85 ? -2.635 0.023 10.952 1.00 98.44 85 ALA A C 1
ATOM 657 O O . ALA A 1 85 ? -3.757 0.364 11.320 1.00 98.44 85 ALA A O 1
ATOM 658 N N . ILE A 1 86 ? -2.247 -1.259 10.959 1.00 98.69 86 ILE A N 1
ATOM 659 C CA . ILE A 1 86 ? -3.105 -2.367 11.416 1.00 98.69 86 ILE A CA 1
ATOM 660 C C . ILE A 1 86 ? -3.502 -2.183 12.883 1.00 98.69 86 ILE A C 1
ATOM 662 O O . ILE A 1 86 ? -4.658 -2.395 13.242 1.00 98.69 86 ILE A O 1
ATOM 666 N N . THR A 1 87 ? -2.555 -1.787 13.735 1.00 98.56 87 THR A N 1
ATOM 667 C CA . THR A 1 87 ? -2.813 -1.549 15.162 1.00 98.56 87 THR A CA 1
ATOM 668 C C . THR A 1 87 ? -3.806 -0.404 15.357 1.00 98.56 87 THR A C 1
ATOM 670 O O . THR A 1 87 ? -4.753 -0.547 16.128 1.00 98.56 87 THR A O 1
ATOM 673 N N . CYS A 1 88 ? -3.648 0.693 14.611 1.00 98.56 88 CYS A N 1
ATOM 674 C CA . CYS A 1 88 ? -4.576 1.825 14.631 1.00 98.56 88 CYS A CA 1
ATOM 675 C C . CYS A 1 88 ? -5.978 1.415 14.165 1.00 98.56 88 CYS A C 1
ATOM 677 O O . CYS A 1 88 ? -6.956 1.718 14.842 1.00 98.56 88 CYS A O 1
ATOM 679 N N . ALA A 1 89 ? -6.084 0.669 13.061 1.00 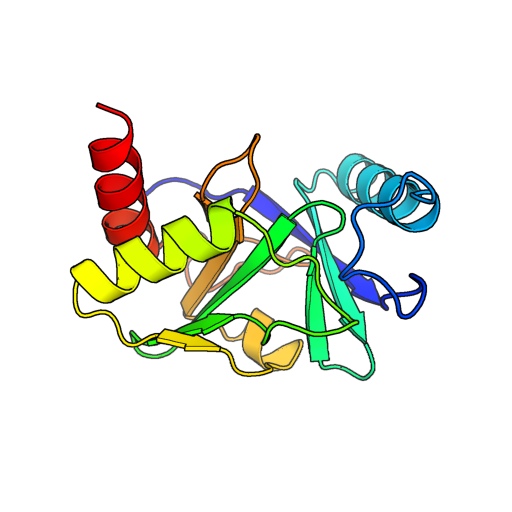98.62 89 ALA A N 1
ATOM 680 C CA . ALA A 1 89 ? -7.364 0.169 12.562 1.00 98.62 89 ALA A CA 1
ATOM 681 C C . ALA A 1 89 ? -8.076 -0.724 13.593 1.00 98.62 89 ALA A C 1
ATOM 683 O O . ALA A 1 89 ? -9.253 -0.517 13.886 1.00 98.62 89 ALA A O 1
ATOM 684 N N . LYS A 1 90 ? -7.348 -1.655 14.222 1.00 98.56 90 LYS A N 1
ATOM 685 C CA . LYS A 1 90 ? -7.895 -2.521 15.279 1.00 98.56 90 LYS A CA 1
ATOM 686 C C . LYS A 1 90 ? -8.358 -1.730 16.505 1.00 98.56 90 LYS A C 1
ATOM 688 O O . LYS A 1 90 ? -9.413 -2.038 17.048 1.00 98.56 90 LYS A O 1
ATOM 693 N N . ALA A 1 91 ? -7.615 -0.702 16.922 1.00 98.31 91 ALA A N 1
ATOM 694 C CA . ALA A 1 91 ? -8.002 0.163 18.042 1.00 98.31 91 ALA A CA 1
ATOM 695 C C . ALA A 1 91 ? -9.309 0.938 17.778 1.00 98.31 91 ALA A C 1
ATOM 697 O O . ALA A 1 91 ? -10.035 1.267 18.712 1.00 98.31 91 ALA A O 1
ATOM 698 N N . LEU A 1 92 ? -9.626 1.184 16.506 1.00 98.25 92 LEU A N 1
ATOM 699 C CA . LEU A 1 92 ? -10.861 1.824 16.050 1.00 98.25 92 LEU A CA 1
ATOM 700 C C . LEU A 1 92 ? -12.001 0.824 15.781 1.00 98.25 92 LEU A C 1
ATOM 702 O O . LEU A 1 92 ? -13.038 1.215 15.254 1.00 98.25 92 LEU A O 1
ATOM 706 N N . ASN A 1 93 ? -11.8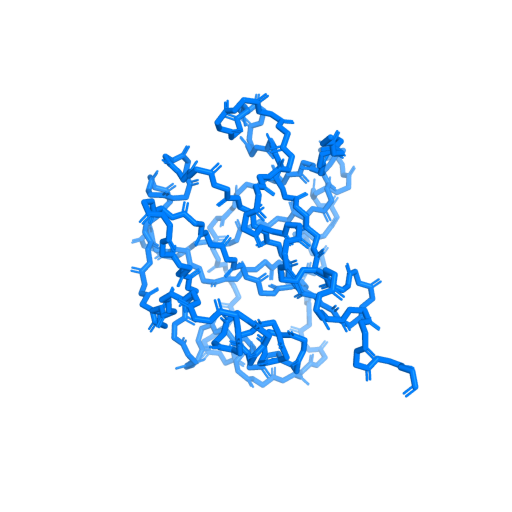28 -0.455 16.136 1.00 98.31 93 ASN A N 1
ATOM 707 C CA . ASN A 1 93 ? -12.767 -1.548 15.848 1.00 98.31 93 ASN A CA 1
ATOM 708 C C . ASN A 1 93 ? -13.045 -1.763 14.347 1.00 98.31 93 ASN A C 1
ATOM 710 O O . ASN A 1 93 ? -14.098 -2.282 13.980 1.00 98.31 93 ASN A O 1
ATOM 714 N N . ILE A 1 94 ? -12.105 -1.390 13.473 1.00 98.62 94 ILE A N 1
ATOM 715 C CA . ILE A 1 94 ? -12.167 -1.725 12.046 1.00 98.62 94 ILE A CA 1
ATOM 716 C C . ILE A 1 94 ? -11.725 -3.182 11.882 1.00 98.62 94 ILE A C 1
ATOM 718 O O . ILE A 1 94 ? -10.678 -3.585 12.399 1.00 98.62 94 ILE A O 1
ATOM 722 N N . GLU A 1 95 ? -12.509 -3.982 11.157 1.00 98.69 95 GLU A N 1
ATOM 723 C CA . GLU A 1 95 ? -12.139 -5.363 10.842 1.00 98.69 95 GLU A CA 1
ATOM 724 C C . GLU A 1 95 ? -10.900 -5.372 9.938 1.00 98.69 95 GLU A C 1
ATOM 726 O O . GLU A 1 95 ? -10.893 -4.733 8.885 1.00 98.69 95 GLU A O 1
ATOM 731 N N . VAL A 1 96 ? -9.857 -6.110 10.332 1.00 98.75 96 VAL A N 1
ATOM 732 C CA . VAL A 1 96 ? -8.615 -6.231 9.556 1.00 98.75 96 VAL A CA 1
ATOM 733 C C . VAL A 1 96 ? -8.375 -7.680 9.156 1.00 98.75 96 VAL A C 1
ATOM 735 O O . VAL A 1 96 ? -8.231 -8.544 10.023 1.00 98.75 96 VAL A O 1
ATOM 738 N N . LYS A 1 97 ? -8.240 -7.922 7.852 1.00 98.81 97 LYS A N 1
ATOM 739 C CA . LYS A 1 97 ? -7.904 -9.221 7.266 1.00 98.81 97 LYS A CA 1
ATOM 740 C C . LYS A 1 97 ? -6.539 -9.172 6.594 1.00 98.81 97 LYS A C 1
ATOM 742 O O . LYS A 1 97 ? -6.328 -8.497 5.588 1.00 98.81 97 LYS A O 1
ATOM 747 N N . GLU A 1 98 ? -5.591 -9.926 7.140 1.00 98.75 98 GLU A N 1
ATOM 748 C CA . GLU A 1 98 ? -4.287 -10.136 6.505 1.00 98.75 98 GLU A CA 1
ATOM 749 C C . GLU A 1 98 ? -4.396 -11.236 5.434 1.00 98.75 98 GLU A C 1
ATOM 751 O O . GLU A 1 98 ? -3.831 -12.321 5.563 1.00 98.75 98 GLU A O 1
ATOM 756 N N . GLU A 1 99 ? -5.176 -10.965 4.387 1.00 98.62 99 GLU A N 1
ATOM 757 C CA . GLU A 1 99 ? -5.528 -11.903 3.321 1.00 98.62 99 GLU A CA 1
ATOM 758 C C . GLU A 1 99 ? -5.077 -11.404 1.943 1.00 98.62 99 GLU A C 1
ATOM 760 O O . GLU A 1 99 ? -4.906 -10.211 1.688 1.00 98.62 99 GLU A O 1
ATOM 765 N N . LYS A 1 100 ? -4.845 -12.351 1.031 1.00 98.56 100 LYS A N 1
ATOM 766 C CA . LYS A 1 100 ? -4.475 -12.044 -0.354 1.00 98.56 100 LYS A CA 1
ATOM 767 C C . LYS A 1 100 ? -5.682 -11.483 -1.097 1.00 98.56 100 LYS A C 1
ATOM 769 O O . LYS A 1 100 ? -6.777 -12.020 -0.976 1.00 98.56 100 LYS A O 1
ATOM 774 N N . PHE A 1 101 ? -5.442 -10.498 -1.952 1.00 98.81 101 PHE A N 1
ATOM 775 C CA . PHE A 1 101 ? -6.439 -9.970 -2.877 1.00 98.81 101 PHE A CA 1
ATOM 776 C C . PHE A 1 101 ? -5.856 -9.858 -4.287 1.00 98.81 101 PHE A C 1
ATOM 778 O O . PHE A 1 101 ? -4.644 -9.736 -4.493 1.00 98.81 101 PHE A O 1
ATOM 785 N N . THR A 1 102 ? -6.734 -9.968 -5.274 1.00 98.88 102 THR A N 1
ATOM 786 C CA . THR A 1 102 ? -6.389 -9.918 -6.695 1.00 98.88 102 THR A CA 1
ATOM 787 C C . THR A 1 102 ? -6.218 -8.481 -7.183 1.00 98.88 102 THR A C 1
ATOM 789 O O . THR A 1 102 ? -6.711 -7.535 -6.568 1.00 98.88 102 THR A O 1
ATOM 792 N N . LYS A 1 103 ? -5.578 -8.307 -8.344 1.00 98.56 103 LYS A N 1
ATOM 793 C CA . LYS A 1 103 ? -5.560 -7.018 -9.052 1.00 98.56 103 LYS A CA 1
ATOM 794 C C . LYS A 1 103 ? -6.981 -6.514 -9.352 1.00 98.56 103 LYS A C 1
ATOM 796 O O . LYS A 1 103 ? -7.218 -5.319 -9.256 1.00 98.56 103 LYS A O 1
ATOM 801 N N . ASN A 1 104 ? -7.935 -7.395 -9.657 1.00 98.50 104 ASN A N 1
ATOM 802 C CA . ASN A 1 104 ? -9.324 -6.978 -9.887 1.00 98.50 104 ASN A CA 1
ATOM 803 C C . ASN A 1 104 ? -9.955 -6.418 -8.606 1.00 98.50 104 ASN A C 1
ATOM 805 O O . ASN A 1 104 ? -10.497 -5.321 -8.627 1.00 98.50 104 ASN A O 1
ATOM 809 N N . GLN A 1 105 ? -9.776 -7.103 -7.472 1.00 98.69 105 GLN A N 1
ATOM 810 C CA . GLN A 1 105 ? -10.244 -6.610 -6.170 1.00 98.69 105 GLN A CA 1
ATOM 811 C C . GLN A 1 105 ? -9.579 -5.288 -5.763 1.00 98.69 105 GLN A C 1
ATOM 813 O O . GLN A 1 105 ? -10.223 -4.463 -5.127 1.00 98.69 105 GLN A O 1
ATOM 818 N N . LEU A 1 106 ? -8.316 -5.060 -6.147 1.00 98.81 106 LEU A N 1
ATOM 819 C CA . LEU A 1 106 ? -7.653 -3.763 -5.980 1.00 98.81 106 LEU A CA 1
ATOM 820 C C . LEU A 1 106 ? -8.372 -2.651 -6.759 1.00 98.81 106 LEU A C 1
ATOM 822 O O . LEU A 1 106 ? -8.573 -1.569 -6.218 1.00 98.81 106 LEU A O 1
ATOM 826 N N . MET A 1 107 ? -8.760 -2.912 -8.010 1.00 98.38 107 MET A N 1
ATOM 827 C CA . MET A 1 107 ? -9.456 -1.930 -8.853 1.00 98.38 107 MET A CA 1
ATOM 828 C C . MET A 1 107 ? -10.914 -1.700 -8.427 1.00 98.38 107 MET A C 1
ATOM 830 O O . MET A 1 107 ? -11.458 -0.627 -8.669 1.00 98.38 107 MET A O 1
ATOM 834 N N . GLU A 1 108 ? -11.539 -2.690 -7.787 1.00 98.25 108 GLU A N 1
ATOM 835 C CA . GLU A 1 108 ? -12.921 -2.646 -7.283 1.00 98.25 108 GLU A CA 1
ATOM 836 C C . GLU A 1 108 ? -13.027 -2.196 -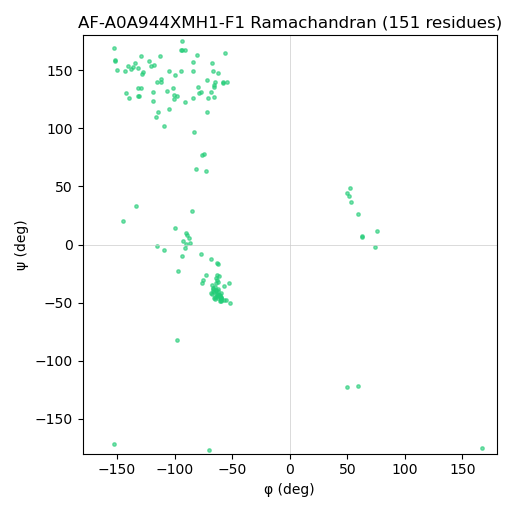5.812 1.00 98.25 108 GLU A C 1
ATOM 838 O O . GLU A 1 108 ? -14.123 -2.198 -5.238 1.00 98.25 108 GLU A O 1
ATOM 843 N N . ALA A 1 109 ? -11.903 -1.849 -5.181 1.00 98.56 109 ALA A N 1
ATOM 844 C CA . ALA A 1 109 ? -11.850 -1.430 -3.788 1.00 98.56 109 ALA A CA 1
ATOM 845 C C . ALA A 1 109 ? -12.570 -0.092 -3.557 1.00 98.56 109 ALA A C 1
ATOM 847 O O . ALA A 1 109 ? -12.579 0.796 -4.413 1.00 98.56 109 ALA A O 1
ATOM 848 N N . ASP A 1 110 ? -13.130 0.069 -2.360 1.00 98.44 110 ASP A N 1
ATOM 849 C CA . ASP A 1 110 ? -13.768 1.320 -1.950 1.00 98.44 110 ASP A CA 1
ATOM 850 C C . ASP A 1 110 ? -12.699 2.372 -1.595 1.00 98.44 110 ASP A C 1
ATOM 852 O O . ASP A 1 110 ? -12.878 3.562 -1.858 1.00 98.44 110 ASP A O 1
ATOM 856 N N . GLU A 1 111 ? -11.558 1.921 -1.055 1.00 98.56 111 GLU A N 1
ATOM 857 C CA . GLU A 1 111 ? -10.360 2.728 -0.807 1.00 98.56 111 GLU A CA 1
ATOM 858 C C . GLU A 1 111 ? -9.083 1.911 -1.068 1.00 98.56 111 GLU A C 1
ATOM 860 O O . GLU A 1 111 ? -9.052 0.708 -0.813 1.00 98.56 111 GLU A O 1
ATOM 865 N N . VAL A 1 112 ? -8.000 2.562 -1.507 1.00 98.75 112 VAL A N 1
ATOM 866 C CA . VAL A 1 112 ? -6.660 1.953 -1.611 1.00 98.75 112 VAL A CA 1
ATOM 867 C C . VAL A 1 112 ? -5.648 2.850 -0.923 1.00 98.75 112 VAL A C 1
ATOM 869 O O . VAL A 1 112 ? -5.652 4.064 -1.133 1.00 98.75 112 VAL A O 1
ATOM 872 N N . TRP A 1 113 ? -4.762 2.279 -0.110 1.00 97.62 113 TRP A N 1
ATOM 873 C CA . TRP A 1 113 ? -3.717 3.035 0.580 1.00 97.62 113 TRP A CA 1
ATOM 874 C C . TRP A 1 113 ? -2.367 2.332 0.475 1.00 97.62 113 TRP A C 1
ATOM 876 O O . TRP A 1 113 ? -2.285 1.112 0.327 1.00 97.62 113 TRP A O 1
ATOM 886 N N . ILE A 1 114 ? -1.298 3.109 0.614 1.00 98.75 114 ILE A N 1
ATOM 887 C CA . ILE A 1 114 ? 0.056 2.591 0.791 1.00 98.75 114 ILE A CA 1
ATOM 888 C C . ILE A 1 114 ? 0.633 3.026 2.131 1.00 98.75 114 ILE A C 1
ATOM 890 O O . ILE A 1 114 ? 0.256 4.070 2.663 1.00 98.75 114 ILE A O 1
ATOM 894 N N . SER A 1 115 ? 1.580 2.247 2.659 1.00 98.75 115 SER A N 1
ATOM 895 C CA . SER A 1 115 ? 2.311 2.635 3.864 1.00 98.75 115 SER A CA 1
ATOM 896 C C . SER A 1 115 ? 3.823 2.487 3.753 1.00 98.75 115 SER A C 1
ATOM 898 O O . SER A 1 115 ? 4.314 1.428 3.348 1.00 98.75 115 SER A O 1
ATOM 900 N N . SER A 1 116 ? 4.565 3.496 4.209 1.00 98.50 116 SER A N 1
ATOM 901 C CA . SER A 1 116 ? 6.022 3.441 4.372 1.00 98.50 116 SER A CA 1
ATOM 902 C C . SER A 1 116 ? 6.498 4.392 5.469 1.00 98.50 116 SER A C 1
ATOM 904 O O . SER A 1 116 ? 5.746 5.229 5.957 1.00 98.50 116 SER A O 1
ATOM 906 N N . SER A 1 117 ? 7.764 4.293 5.873 1.00 97.19 117 SER A N 1
ATOM 907 C CA . SER A 1 117 ? 8.323 5.196 6.889 1.00 97.19 117 SER A CA 1
ATOM 908 C C . SER A 1 117 ? 8.368 6.660 6.443 1.00 97.19 117 SER A C 1
ATOM 910 O O . SER A 1 117 ? 8.302 7.542 7.284 1.00 97.19 117 SER A O 1
ATOM 912 N N . THR A 1 118 ? 8.491 6.925 5.140 1.00 96.44 118 THR A N 1
ATOM 913 C CA . THR A 1 118 ? 8.624 8.289 4.598 1.00 96.44 118 THR A CA 1
ATOM 914 C C . THR A 1 118 ? 7.308 8.880 4.108 1.00 96.44 118 THR A C 1
ATOM 916 O O . THR A 1 118 ? 7.199 10.096 4.005 1.00 96.44 118 THR A O 1
ATOM 919 N N . ARG A 1 119 ? 6.325 8.033 3.777 1.00 95.81 119 ARG A N 1
ATOM 920 C CA . ARG A 1 119 ? 5.002 8.444 3.274 1.00 95.81 119 ARG A CA 1
ATOM 921 C C . ARG A 1 119 ? 3.878 8.219 4.274 1.00 95.81 119 ARG A C 1
ATOM 923 O O . ARG A 1 119 ? 2.744 8.586 3.997 1.00 95.81 119 ARG A O 1
ATOM 930 N N . GLU A 1 120 ? 4.192 7.606 5.410 1.00 96.94 120 GLU A N 1
ATOM 931 C CA . GLU A 1 120 ? 3.233 7.297 6.464 1.00 96.94 120 GLU A CA 1
ATOM 932 C C . GLU A 1 120 ? 2.109 6.395 5.947 1.00 96.94 120 GLU A C 1
ATOM 934 O O . GLU A 1 120 ? 2.424 5.310 5.464 1.00 96.94 120 GLU A O 1
ATOM 939 N N . ILE A 1 121 ? 0.841 6.808 6.041 1.00 97.81 121 ILE A N 1
ATOM 940 C CA . ILE A 1 121 ? -0.315 6.117 5.453 1.00 97.81 121 ILE A CA 1
ATOM 941 C C . ILE A 1 121 ? -0.926 7.052 4.408 1.00 97.81 121 ILE A C 1
ATOM 943 O O . ILE A 1 121 ? -1.531 8.066 4.749 1.00 97.81 121 ILE A O 1
ATOM 947 N N . LEU A 1 122 ? -0.783 6.712 3.131 1.00 98.00 122 LEU A N 1
ATOM 948 C CA . LEU A 1 122 ? -1.108 7.597 2.014 1.00 98.00 122 LEU A CA 1
ATOM 949 C C . LEU A 1 122 ? -2.219 6.997 1.140 1.00 98.00 122 LEU A C 1
ATOM 951 O O . LEU A 1 122 ? -2.089 5.843 0.729 1.00 98.00 122 LEU A O 1
ATOM 955 N N . PRO A 1 123 ? -3.279 7.750 0.799 1.00 98.19 123 PRO A N 1
ATOM 956 C CA . PRO A 1 123 ? -4.349 7.238 -0.042 1.00 98.19 123 PRO A CA 1
ATOM 957 C C . PRO A 1 123 ? -3.946 7.277 -1.523 1.00 98.19 123 PRO A C 1
ATOM 959 O O . PRO A 1 123 ? -3.435 8.285 -2.024 1.00 98.19 123 PRO A O 1
ATOM 962 N N . ILE A 1 124 ? -4.234 6.188 -2.233 1.00 98.50 124 ILE A N 1
ATOM 963 C CA . ILE A 1 124 ? -4.128 6.051 -3.685 1.00 98.50 124 ILE A CA 1
ATOM 964 C C . ILE A 1 124 ? -5.538 6.104 -4.268 1.00 98.50 124 ILE A C 1
ATOM 966 O O . ILE A 1 124 ? -6.368 5.245 -3.989 1.00 98.50 124 ILE A O 1
ATOM 970 N N . THR A 1 125 ? -5.822 7.122 -5.076 1.00 98.06 125 THR A N 1
ATOM 971 C CA . THR A 1 125 ? -7.171 7.359 -5.619 1.00 98.06 125 THR A CA 1
ATOM 972 C C . THR A 1 125 ? -7.256 7.219 -7.133 1.00 98.06 125 THR A C 1
ATOM 974 O O . THR A 1 125 ? -8.337 7.355 -7.706 1.00 98.06 125 THR A O 1
ATOM 977 N N . ARG A 1 126 ? -6.133 6.928 -7.795 1.00 98.31 126 ARG A N 1
ATOM 978 C CA . ARG A 1 126 ? -6.070 6.599 -9.222 1.00 98.31 126 ARG A CA 1
ATOM 979 C C . ARG A 1 126 ? -5.030 5.509 -9.452 1.00 98.31 126 ARG A C 1
ATOM 981 O O . ARG A 1 126 ? -3.908 5.646 -8.974 1.00 98.31 126 ARG A O 1
ATOM 988 N N . ILE A 1 127 ? -5.385 4.457 -10.178 1.00 98.69 127 ILE A N 1
ATOM 989 C CA . ILE A 1 127 ? -4.498 3.344 -10.528 1.00 98.69 127 ILE A CA 1
ATOM 990 C C . ILE A 1 127 ? -4.607 3.092 -12.029 1.00 98.69 127 ILE A C 1
ATOM 992 O O . ILE A 1 127 ? -5.718 2.957 -12.529 1.00 98.69 127 ILE A O 1
ATOM 996 N N . ASP A 1 128 ? -3.480 3.047 -12.745 1.00 98.12 128 ASP A N 1
ATOM 997 C CA . ASP A 1 128 ? -3.451 2.836 -14.207 1.00 98.12 128 ASP A CA 1
ATOM 998 C C . ASP A 1 128 ? -4.414 3.785 -14.956 1.00 98.12 128 ASP A C 1
ATOM 1000 O O . ASP A 1 128 ? -5.192 3.378 -15.813 1.00 98.12 128 ASP A O 1
ATOM 1004 N N . ASP A 1 129 ? -4.406 5.063 -14.565 1.00 96.25 129 ASP A N 1
ATOM 1005 C CA . ASP A 1 129 ? -5.295 6.120 -15.074 1.00 96.25 129 ASP A CA 1
ATOM 1006 C C . ASP A 1 129 ? -6.801 5.937 -14.826 1.00 96.25 129 ASP A C 1
ATOM 1008 O O . ASP A 1 129 ? -7.604 6.780 -15.229 1.00 96.25 129 ASP A O 1
ATOM 1012 N N . VAL A 1 130 ? -7.182 4.926 -14.047 1.00 97.50 130 VAL A N 1
ATOM 1013 C CA . VAL A 1 130 ? -8.555 4.679 -13.601 1.00 97.50 130 VAL A CA 1
ATOM 1014 C C . VAL A 1 130 ? -8.733 5.165 -12.165 1.00 97.50 130 VAL A C 1
ATOM 1016 O O . VAL A 1 130 ? -7.947 4.840 -11.276 1.00 97.50 130 VAL A O 1
ATOM 1019 N N . SER A 1 131 ? -9.763 5.975 -11.920 1.00 97.12 131 SER A N 1
ATOM 1020 C CA . SER A 1 131 ? -10.109 6.417 -10.564 1.00 97.12 131 SER A CA 1
ATOM 1021 C C . SER A 1 131 ? -10.574 5.240 -9.709 1.00 97.12 131 SER A C 1
ATOM 1023 O O . SER A 1 131 ? -11.401 4.445 -10.146 1.00 97.12 131 SER A O 1
ATOM 1025 N N . ILE A 1 132 ? -10.092 5.176 -8.470 1.00 97.62 132 ILE A N 1
ATOM 1026 C CA . ILE A 1 132 ? -10.625 4.268 -7.454 1.00 97.62 132 ILE A CA 1
ATOM 1027 C C . ILE A 1 132 ? -11.835 4.937 -6.811 1.00 97.62 132 ILE A C 1
ATOM 1029 O O . ILE A 1 132 ? -11.732 6.074 -6.336 1.00 97.62 132 ILE A O 1
ATOM 1033 N N . SER A 1 133 ? -12.975 4.241 -6.799 1.00 93.50 133 SER A N 1
ATOM 1034 C CA . SER A 1 133 ? -14.239 4.757 -6.265 1.00 93.50 133 SER A CA 1
ATOM 1035 C C . SER A 1 133 ? -14.554 6.159 -6.830 1.00 93.50 133 SER A C 1
ATOM 1037 O O . SER A 1 133 ? -14.610 6.356 -8.044 1.00 93.50 133 SER A O 1
ATOM 1039 N N . ASN A 1 134 ? -14.728 7.163 -5.970 1.00 91.00 134 ASN A N 1
ATOM 1040 C CA . ASN A 1 134 ? -15.016 8.549 -6.341 1.00 91.00 134 ASN A CA 1
ATOM 1041 C C . ASN A 1 134 ? -13.759 9.428 -6.541 1.00 91.00 134 ASN A C 1
ATOM 1043 O O . ASN A 1 134 ? -13.878 10.653 -6.628 1.00 91.00 134 ASN A O 1
ATOM 1047 N N . GLY A 1 135 ? -12.556 8.844 -6.570 1.00 93.00 135 GLY A N 1
ATOM 1048 C CA . GLY A 1 135 ? -11.293 9.561 -6.773 1.00 93.00 135 GLY A CA 1
ATOM 1049 C C . GLY A 1 135 ? -10.784 10.359 -5.563 1.00 93.00 135 GLY A C 1
ATOM 1050 O O . GLY A 1 135 ? -9.837 11.140 -5.705 1.00 93.00 135 GLY A O 1
ATOM 1051 N N . HIS A 1 136 ? -11.371 10.167 -4.379 1.00 93.62 136 HIS A N 1
ATOM 1052 C CA . HIS A 1 136 ? -10.986 10.841 -3.139 1.00 93.62 136 HIS A CA 1
ATOM 1053 C C . HIS A 1 136 ? -10.600 9.839 -2.046 1.00 93.62 136 HIS A C 1
ATOM 1055 O O . HIS A 1 136 ? -10.991 8.677 -2.087 1.00 93.62 136 HIS A O 1
ATOM 1061 N N . SER A 1 137 ? -9.826 10.295 -1.056 1.00 94.56 137 SER A N 1
ATOM 1062 C CA . SER A 1 137 ? -9.584 9.517 0.166 1.00 94.56 137 SER A CA 1
ATOM 1063 C C . SER A 1 137 ? -10.914 9.127 0.819 1.00 94.56 137 SER A C 1
ATOM 1065 O O . SER A 1 137 ? -11.801 9.982 0.894 1.00 94.56 137 SER A O 1
ATOM 1067 N N . GLY A 1 138 ? -11.045 7.908 1.339 1.00 96.00 138 GLY A N 1
ATOM 1068 C CA . GLY A 1 138 ? -12.262 7.482 2.029 1.00 96.00 138 GLY A CA 1
ATOM 1069 C C . GLY A 1 138 ? -12.230 7.685 3.552 1.00 96.00 138 GLY A C 1
ATOM 1070 O O . GLY A 1 138 ? -11.231 8.160 4.109 1.00 96.00 138 GLY A O 1
ATOM 1071 N N . PRO A 1 139 ? -13.357 7.405 4.229 1.00 96.75 139 PRO A N 1
ATOM 1072 C CA . PRO A 1 139 ? -13.511 7.629 5.663 1.00 96.75 139 PRO A CA 1
ATOM 1073 C C . PRO A 1 139 ? -12.640 6.704 6.520 1.00 96.75 139 PRO A C 1
ATOM 1075 O O . PRO A 1 139 ? -12.142 7.151 7.553 1.00 96.75 139 PRO A O 1
ATOM 1078 N N . ILE A 1 140 ? -12.421 5.449 6.109 1.00 98.12 140 ILE A N 1
ATOM 1079 C CA . ILE A 1 140 ? -11.626 4.497 6.893 1.00 98.12 140 ILE A CA 1
ATOM 1080 C C . ILE A 1 140 ? -10.160 4.943 6.897 1.00 98.12 140 ILE A C 1
ATOM 1082 O O . ILE A 1 140 ? -9.541 4.964 7.962 1.00 98.12 140 ILE A O 1
ATOM 1086 N N . TRP A 1 141 ? -9.627 5.392 5.754 1.00 98.00 141 TRP A N 1
ATOM 1087 C CA . TRP A 1 141 ? -8.293 5.992 5.694 1.00 98.00 141 TRP A CA 1
ATOM 1088 C C . TRP A 1 141 ? -8.155 7.161 6.670 1.00 98.00 141 TRP A C 1
ATOM 1090 O O . TRP A 1 141 ? -7.183 7.206 7.418 1.00 98.00 141 TRP A O 1
ATOM 1100 N N . SER A 1 142 ? -9.126 8.084 6.682 1.00 97.25 142 SER A N 1
ATOM 1101 C CA . SER A 1 142 ? -9.071 9.282 7.532 1.00 97.25 142 SER A CA 1
ATOM 1102 C C . SER A 1 142 ? -8.993 8.909 9.009 1.00 97.25 142 SER A C 1
ATOM 1104 O O . SER A 1 142 ? -8.110 9.388 9.711 1.00 97.25 142 SER A O 1
ATOM 1106 N N . LEU A 1 143 ? -9.863 8.000 9.464 1.00 97.94 143 LEU A N 1
ATOM 1107 C CA . LEU A 1 143 ? -9.881 7.543 10.854 1.00 97.94 143 LEU A CA 1
ATOM 1108 C C . LEU A 1 143 ? -8.548 6.896 11.253 1.00 97.94 143 LEU A C 1
ATOM 1110 O O . LEU A 1 143 ? -7.977 7.224 12.292 1.00 97.94 143 LEU A O 1
ATOM 1114 N N . VAL A 1 144 ? -8.034 5.990 10.415 1.00 98.31 144 VAL A N 1
ATOM 1115 C CA . VAL A 1 144 ? -6.770 5.291 10.686 1.00 98.31 144 VAL A CA 1
ATOM 1116 C C . VAL A 1 144 ? -5.586 6.257 10.662 1.00 98.31 144 VAL A C 1
ATOM 1118 O O . VAL A 1 144 ? -4.693 6.140 11.501 1.00 98.31 144 VAL A O 1
ATOM 1121 N N . TYR A 1 145 ? -5.573 7.214 9.734 1.00 97.75 145 TYR A N 1
ATOM 1122 C CA . TYR A 1 145 ? -4.529 8.227 9.641 1.00 97.75 145 TYR A CA 1
ATOM 1123 C C . TYR A 1 145 ? -4.524 9.147 10.866 1.00 97.75 145 TYR A C 1
ATOM 1125 O O . TYR A 1 145 ? -3.466 9.341 11.461 1.00 97.75 145 TYR A O 1
ATOM 1133 N N . ASP A 1 146 ? -5.684 9.647 11.295 1.00 97.62 146 ASP A N 1
ATOM 1134 C CA . ASP A 1 146 ? -5.806 10.509 12.477 1.00 97.62 146 ASP A CA 1
ATOM 1135 C C . ASP A 1 146 ? -5.355 9.773 13.749 1.00 97.62 146 ASP A C 1
ATOM 1137 O O . ASP A 1 146 ? -4.568 10.302 14.542 1.00 97.62 146 ASP A O 1
ATOM 1141 N N . GLN A 1 147 ? -5.757 8.505 13.902 1.00 97.88 147 GLN A N 1
ATOM 1142 C CA . GLN A 1 147 ? -5.284 7.660 14.998 1.00 97.88 147 GLN A CA 1
ATOM 1143 C C . GLN A 1 147 ? -3.763 7.458 14.934 1.00 97.88 147 GLN A C 1
ATOM 1145 O O . GLN A 1 147 ? -3.092 7.581 15.959 1.00 97.88 147 GLN A O 1
ATOM 1150 N N . TYR A 1 148 ? -3.202 7.208 13.747 1.00 97.69 148 TYR A N 1
ATOM 1151 C CA . TYR A 1 148 ? -1.758 7.061 13.548 1.00 97.69 148 TYR A CA 1
ATOM 1152 C C . TYR A 1 148 ? -0.980 8.336 13.905 1.00 97.69 148 TYR A C 1
ATOM 1154 O O . TYR A 1 148 ? 0.088 8.243 14.511 1.00 97.69 148 TYR A O 1
ATOM 1162 N N . GLN A 1 149 ? -1.508 9.524 13.592 1.00 97.44 149 GLN A N 1
ATOM 1163 C CA . GLN A 1 149 ? -0.881 10.789 13.990 1.00 97.44 149 GLN A CA 1
ATOM 1164 C C . GLN A 1 149 ? -0.894 10.992 15.505 1.00 97.44 149 GLN A C 1
ATOM 1166 O O . GLN A 1 149 ? 0.104 11.450 16.058 1.00 97.44 149 GLN A O 1
ATOM 1171 N N . SER A 1 150 ? -1.976 10.610 16.193 1.00 96.25 150 SER A N 1
ATOM 1172 C CA . SER A 1 150 ? -2.075 10.802 17.649 1.00 96.25 150 SER A CA 1
ATOM 1173 C C . SER A 1 150 ? -0.990 10.051 18.437 1.00 96.25 150 SER A C 1
ATOM 1175 O O . SER A 1 150 ? -0.564 10.518 19.492 1.00 96.25 150 SER A O 1
ATOM 1177 N N . LEU A 1 151 ? -0.476 8.939 17.894 1.00 90.31 151 LEU A N 1
ATOM 1178 C CA . LEU A 1 151 ? 0.569 8.111 18.511 1.00 90.31 151 LEU A CA 1
ATOM 1179 C C . LEU A 1 151 ? 1.992 8.683 18.401 1.00 90.31 151 LEU A C 1
ATOM 1181 O O . LEU A 1 151 ? 2.911 8.113 18.984 1.00 90.31 151 LEU A O 1
ATOM 1185 N N . LYS A 1 152 ? 2.203 9.763 17.641 1.00 82.69 152 LYS A N 1
ATOM 1186 C CA . LYS A 1 152 ? 3.520 10.414 17.496 1.00 82.69 152 LYS A CA 1
ATOM 1187 C C . LYS A 1 152 ? 3.775 11.515 18.531 1.00 82.69 152 LYS A C 1
ATOM 1189 O O . LYS A 1 152 ? 4.816 12.167 18.458 1.00 82.69 152 LYS A O 1
ATOM 1194 N N . SER A 1 153 ? 2.808 11.735 19.420 1.00 58.09 153 SER A N 1
ATOM 1195 C CA . SER A 1 153 ? 2.806 12.781 20.448 1.00 58.09 153 SER A CA 1
ATOM 1196 C C . SER A 1 153 ? 3.639 12.394 21.663 1.00 58.09 153 SER A C 1
ATOM 1198 O O . SER A 1 153 ? 3.533 11.223 22.091 1.00 58.09 153 SER A O 1
#

pLDDT: mean 96.95, std 5.07, range [58.09, 98.94]

Solvent-accessible surface area (backbone atoms only — not comparable to full-atom values): 8097 Å² total; per-residue (Å²): 122,54,77,39,42,35,28,34,72,44,77,56,82,60,70,83,52,37,48,51,96,68,86,87,41,66,61,37,51,53,36,50,50,52,13,54,77,68,74,22,80,35,25,40,24,22,53,96,59,30,40,43,25,33,51,79,30,42,44,38,35,29,50,93,79,29,40,35,26,45,49,82,46,46,69,26,58,80,47,68,46,48,55,50,50,52,52,32,30,48,77,69,71,38,51,73,42,68,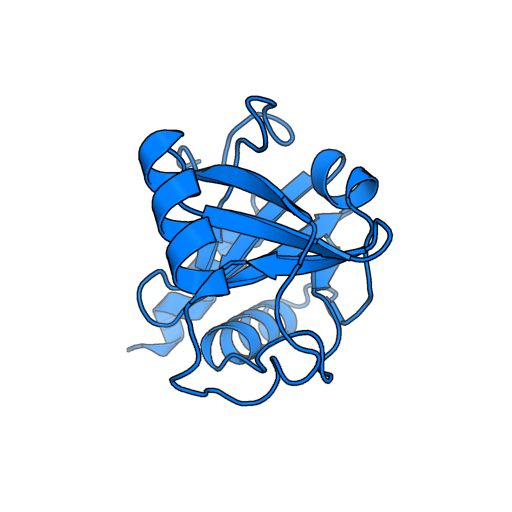42,79,48,37,53,66,54,62,63,69,16,60,33,36,34,38,24,24,90,89,63,43,75,37,41,39,13,27,46,70,91,40,60,29,62,90,38,43,43,43,70,68,58,50,54,30,44,54,50,53,57,62,70,75,111

Sequence (153 aa):
LIKGKSAITREDIRWLKSNTKATSLLANTLYAQEAKESNAEETILYRNGIVTEASSSNVFIVKENCLYTHPKGPNILPGITRDAAITCAKALNIEVKE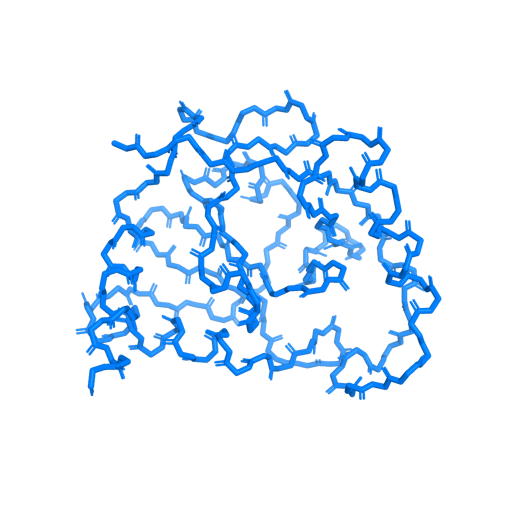EKFTKNQLMEADEVWISSSTREILPITRIDDVSISNGHSGPIWSLVYDQYQSLKS

Mean predicted aligned error: 2.48 Å

Secondary structure (DSSP, 8-state):
----EEEEEEE--S-TTTTS--S--HHHHHHHHHHHHTT-SEEEEEETTEEEEESSSEEEEEETTEEEEPPSBTTB---HHHHHHHHHHHHTT-EEE----BHHHHHT-SEEEEEETTTEEEEEEEETTEEPTTSS--HHHHHHHHHHHHTT-

Radius of gyration: 14.25 Å; Cα contacts (8 Å, |Δi|>4): 322; chains: 1; bounding box: 38×30×36 Å

Nearest PDB structures (foldseek):
  4daa-assembly1_A  TM=9.949E-01  e=4.719E-21  Bacillus sp. YM-1
  2dab-assembly1_A  TM=9.946E-01  e=1.016E-20  Bacillus sp. YM-1
  1g2w-assembly1_B  TM=9.970E-01  e=5.349E-20  Geobacillus stearothermophilus
  5daa-assembly1_B  TM=9.944E-01  e=4.143E-20  Bacillus sp. YM-1
  4tm5-assembly1_A-2  TM=9.921E-01  e=2.816E-19  Burkholderia thailandensis E264